Protein AF-A0A351KW57-F1 (afdb_monomer_lite)

Radius of gyration: 13.0 Å; chains: 1; bounding box: 26×22×37 Å

Sequence (75 aa):
GISQELYRLALHLLEMERSLKSPEPIGRRLDFLTQELNREANTLGSKSQDAEMTRCSVDIKVLIEQIKEQVQNVE

Structure (mmCIF, N/CA/C/O backbone):
data_AF-A0A351KW57-F1
#
_entry.id   AF-A0A351KW57-F1
#
loop_
_atom_site.group_PDB
_atom_site.id
_atom_site.type_symbol
_atom_site.label_atom_id
_atom_site.label_alt_id
_atom_site.label_comp_id
_atom_site.label_asym_id
_atom_site.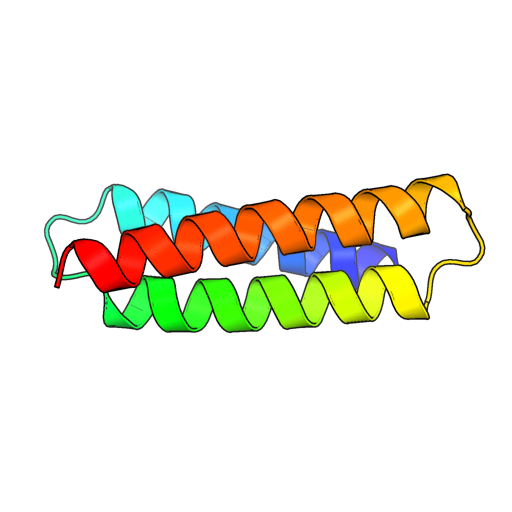label_entity_id
_atom_site.label_seq_id
_atom_site.pdbx_PDB_ins_code
_atom_site.Cartn_x
_atom_site.Cartn_y
_atom_site.Cartn_z
_atom_site.occupancy
_atom_site.B_iso_or_equiv
_atom_site.auth_seq_id
_atom_site.auth_comp_id
_atom_site.auth_asym_id
_atom_site.auth_atom_id
_atom_site.pdbx_PDB_model_num
ATOM 1 N N . GLY A 1 1 ? 14.020 -9.376 -6.515 1.00 83.31 1 GLY A N 1
ATOM 2 C CA . GLY A 1 1 ? 13.602 -9.043 -7.901 1.00 83.31 1 GLY A CA 1
ATOM 3 C C . GLY A 1 1 ? 12.194 -8.474 -7.894 1.00 83.31 1 GLY A C 1
ATOM 4 O O . GLY A 1 1 ? 11.595 -8.479 -6.828 1.00 83.31 1 GLY A O 1
ATOM 5 N N . ILE A 1 2 ? 11.662 -8.019 -9.036 1.00 87.69 2 ILE A N 1
ATOM 6 C CA . ILE A 1 2 ? 10.303 -7.433 -9.137 1.00 87.69 2 ILE A CA 1
ATOM 7 C C . ILE A 1 2 ? 9.243 -8.346 -8.491 1.00 87.69 2 ILE A C 1
ATOM 9 O O . ILE A 1 2 ? 8.420 -7.877 -7.715 1.00 87.69 2 ILE A O 1
ATOM 13 N N . SER A 1 3 ? 9.339 -9.665 -8.687 1.00 91.25 3 SER A N 1
ATOM 14 C CA . SER A 1 3 ? 8.432 -10.651 -8.076 1.00 91.25 3 SER A CA 1
ATOM 15 C C . SER A 1 3 ? 8.405 -10.612 -6.543 1.00 91.25 3 SER A C 1
ATOM 17 O O . SER A 1 3 ? 7.372 -10.867 -5.938 1.00 91.25 3 SER A O 1
ATOM 19 N N . GLN A 1 4 ? 9.528 -10.278 -5.902 1.00 92.88 4 GLN A N 1
ATOM 20 C CA . GLN A 1 4 ? 9.602 -10.155 -4.446 1.00 92.8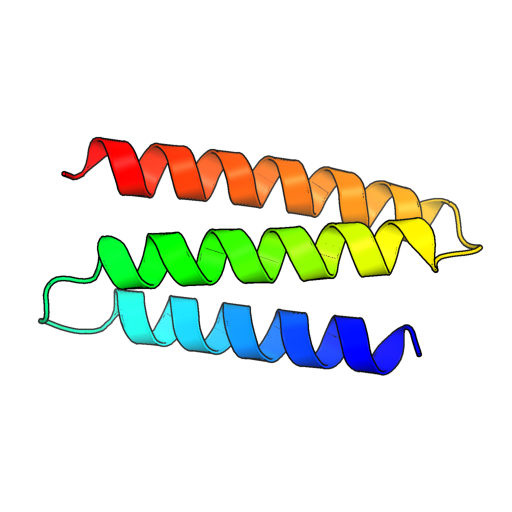8 4 GLN A CA 1
ATOM 21 C C . GLN A 1 4 ? 8.883 -8.892 -3.956 1.00 92.88 4 GLN A C 1
ATOM 23 O O . GLN A 1 4 ? 8.272 -8.922 -2.895 1.00 92.88 4 GLN A O 1
ATOM 28 N N . GLU A 1 5 ? 8.947 -7.802 -4.727 1.00 91.94 5 GLU A N 1
ATOM 29 C CA . GLU A 1 5 ? 8.223 -6.561 -4.424 1.00 91.94 5 GLU A CA 1
ATOM 30 C C . GLU A 1 5 ? 6.712 -6.781 -4.550 1.00 91.94 5 GLU A C 1
ATOM 32 O O . GLU A 1 5 ? 5.968 -6.443 -3.637 1.00 91.94 5 GLU A O 1
ATOM 37 N N . LEU A 1 6 ? 6.272 -7.445 -5.628 1.00 93.19 6 LEU A N 1
ATOM 38 C CA . LEU A 1 6 ? 4.868 -7.822 -5.825 1.00 93.19 6 LEU A CA 1
ATOM 39 C C . LEU A 1 6 ? 4.354 -8.740 -4.711 1.00 93.19 6 LEU A C 1
ATOM 41 O O . LEU A 1 6 ? 3.244 -8.557 -4.221 1.00 93.19 6 LEU A O 1
ATOM 45 N N . TYR A 1 7 ? 5.169 -9.711 -4.290 1.00 96.44 7 TYR A N 1
ATOM 46 C CA . TYR A 1 7 ? 4.810 -10.607 -3.195 1.00 96.44 7 TYR A CA 1
ATOM 47 C C . TYR A 1 7 ? 4.624 -9.857 -1.874 1.00 96.44 7 TYR A C 1
ATOM 49 O O . TYR A 1 7 ? 3.635 -10.091 -1.181 1.00 96.44 7 TYR A O 1
ATOM 57 N N . ARG A 1 8 ? 5.537 -8.943 -1.518 1.00 97.06 8 ARG A N 1
ATOM 58 C CA . ARG A 1 8 ? 5.375 -8.175 -0.279 1.00 97.06 8 ARG A CA 1
ATOM 59 C C . ARG A 1 8 ? 4.187 -7.213 -0.336 1.00 97.06 8 ARG A C 1
ATOM 61 O O . ARG A 1 8 ? 3.417 -7.180 0.618 1.00 97.06 8 ARG A O 1
ATOM 68 N N . LEU A 1 9 ? 3.965 -6.563 -1.480 1.00 96.19 9 LEU A N 1
ATOM 69 C CA . LEU A 1 9 ? 2.795 -5.711 -1.701 1.00 96.19 9 LEU A CA 1
ATOM 70 C C . LEU A 1 9 ? 1.491 -6.485 -1.482 1.00 96.19 9 LEU A C 1
ATOM 72 O O . LEU A 1 9 ? 0.611 -6.028 -0.756 1.00 96.19 9 LEU A O 1
ATOM 76 N N . ALA A 1 10 ? 1.396 -7.706 -2.015 1.00 97.12 10 ALA A N 1
ATOM 77 C CA . ALA A 1 10 ? 0.251 -8.581 -1.771 1.00 97.12 10 ALA A CA 1
ATOM 78 C C . ALA A 1 10 ? 0.094 -8.964 -0.286 1.00 97.12 10 ALA A C 1
ATOM 80 O O . ALA A 1 10 ? -1.027 -8.993 0.223 1.00 97.12 10 ALA A O 1
ATOM 81 N N . LEU A 1 11 ? 1.194 -9.233 0.428 1.00 98.25 11 LEU A N 1
ATOM 82 C CA . LEU A 1 11 ? 1.148 -9.532 1.863 1.00 98.25 11 LEU A CA 1
ATOM 83 C C . LEU A 1 11 ? 0.666 -8.338 2.697 1.00 98.25 11 LEU A C 1
ATOM 85 O O . LEU A 1 11 ? -0.148 -8.524 3.601 1.00 98.25 11 LEU A O 1
ATOM 89 N N . HIS A 1 12 ? 1.131 -7.125 2.403 1.00 98.12 12 HIS A N 1
ATOM 90 C CA . HIS A 1 12 ? 0.698 -5.929 3.126 1.00 98.12 12 HIS A CA 1
ATOM 91 C C . HIS A 1 12 ? -0.755 -5.561 2.834 1.00 98.12 12 HIS A C 1
ATOM 93 O O . HIS A 1 12 ? -1.474 -5.189 3.761 1.00 98.12 12 HIS A O 1
ATOM 99 N N . LEU A 1 13 ? -1.222 -5.739 1.594 1.00 97.44 13 LEU A N 1
ATOM 100 C CA . LEU A 1 13 ? -2.643 -5.595 1.263 1.00 97.44 13 LEU A CA 1
ATOM 101 C C . LEU A 1 13 ? -3.504 -6.591 2.048 1.00 97.44 13 LEU A C 1
ATOM 103 O O . LEU A 1 13 ? -4.494 -6.199 2.662 1.00 97.44 13 LEU A O 1
ATOM 107 N N . LEU A 1 14 ? -3.092 -7.860 2.106 1.00 98.06 14 LEU A N 1
ATOM 108 C CA . LEU A 1 14 ? -3.796 -8.876 2.887 1.00 98.06 14 LEU A CA 1
ATOM 109 C C . LEU A 1 14 ? -3.857 -8.513 4.380 1.00 98.06 14 LEU A C 1
ATOM 111 O O . LEU A 1 14 ? -4.886 -8.706 5.030 1.00 98.06 14 LEU A O 1
ATOM 115 N N . GLU A 1 15 ? -2.770 -7.987 4.941 1.00 97.69 15 GLU A N 1
ATOM 116 C CA . GLU A 1 15 ? -2.742 -7.586 6.349 1.00 97.69 15 GLU A CA 1
ATOM 117 C C . GLU A 1 15 ? -3.578 -6.327 6.623 1.00 97.69 15 GLU A C 1
ATOM 119 O O . GLU A 1 15 ? -4.203 -6.216 7.684 1.00 97.69 15 GLU A O 1
ATOM 124 N N . MET A 1 16 ? -3.661 -5.410 5.656 1.00 96.88 16 MET A N 1
ATOM 125 C CA . MET A 1 16 ? -4.569 -4.264 5.703 1.00 96.88 16 MET A CA 1
ATOM 126 C C . MET A 1 16 ? -6.028 -4.726 5.706 1.00 96.88 16 MET A C 1
ATOM 128 O O . MET A 1 16 ? -6.781 -4.339 6.600 1.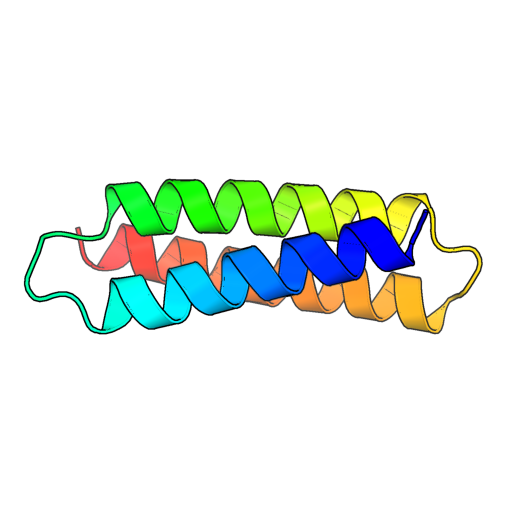00 96.88 16 MET A O 1
ATOM 132 N N . GLU A 1 17 ? -6.413 -5.627 4.798 1.00 96.69 17 GLU A N 1
ATOM 133 C CA . GLU A 1 17 ? -7.765 -6.203 4.759 1.00 96.69 17 GLU A CA 1
ATOM 134 C C . GLU A 1 17 ? -8.146 -6.915 6.061 1.00 96.69 17 GLU A C 1
ATOM 136 O O . GLU A 1 17 ? -9.289 -6.828 6.514 1.00 96.69 17 GLU A O 1
ATOM 141 N N . ARG A 1 18 ? -7.200 -7.632 6.677 1.00 96.62 18 ARG A N 1
ATOM 142 C CA . ARG A 1 18 ? -7.410 -8.276 7.982 1.00 96.62 18 ARG A CA 1
ATOM 143 C C . ARG A 1 18 ? -7.591 -7.253 9.092 1.00 96.62 18 ARG A C 1
ATOM 145 O O . ARG A 1 18 ? -8.492 -7.410 9.911 1.00 96.62 18 ARG A O 1
ATOM 152 N N . SER A 1 19 ? -6.765 -6.209 9.102 1.00 94.81 19 SER A N 1
ATOM 153 C CA . SER A 1 19 ? -6.838 -5.141 10.102 1.00 94.81 19 SER A CA 1
ATOM 154 C C . SER A 1 19 ? -8.186 -4.422 10.041 1.00 94.81 19 SER A C 1
ATOM 156 O O . SER A 1 19 ? -8.806 -4.224 11.078 1.00 94.81 19 SER A O 1
ATOM 158 N N . LEU A 1 20 ? -8.704 -4.148 8.841 1.00 93.94 20 LEU A N 1
ATOM 159 C CA . LEU A 1 20 ? -10.025 -3.533 8.645 1.00 93.94 20 LEU A CA 1
ATOM 160 C C . LEU A 1 20 ? -11.201 -4.370 9.185 1.00 93.94 20 LEU A C 1
ATOM 162 O O . LEU A 1 20 ? -12.285 -3.834 9.390 1.00 93.94 20 LEU A O 1
ATOM 166 N N . LYS A 1 21 ? -11.009 -5.674 9.414 1.00 95.31 21 LYS A N 1
ATOM 167 C CA . LYS A 1 21 ? -12.019 -6.573 10.001 1.00 95.31 21 LYS A CA 1
ATOM 168 C C . LYS A 1 21 ? -11.841 -6.768 11.510 1.00 95.31 21 LYS A C 1
ATOM 170 O O . LYS A 1 21 ? -12.635 -7.481 12.121 1.00 95.31 21 LYS A O 1
ATOM 175 N N . SER A 1 22 ? -10.793 -6.194 12.101 1.00 92.38 22 SER A N 1
ATOM 176 C CA . SER A 1 22 ? -10.520 -6.307 13.532 1.00 92.38 22 SER A CA 1
ATOM 177 C C . SER A 1 22 ? -11.471 -5.416 14.340 1.00 92.38 22 SER A C 1
ATOM 179 O O . SER A 1 22 ? -11.729 -4.287 13.927 1.00 92.38 22 SER A O 1
ATOM 181 N N . PRO A 1 23 ? -11.966 -5.873 15.505 1.00 90.94 23 PRO A N 1
ATOM 182 C CA . PRO A 1 23 ? -12.703 -5.020 16.437 1.00 90.94 23 PRO A CA 1
ATOM 183 C C . PRO A 1 23 ? -11.790 -4.078 17.248 1.00 90.94 23 PRO A C 1
ATOM 185 O O . PRO A 1 23 ? -12.287 -3.271 18.030 1.00 90.94 23 PRO A O 1
ATOM 188 N N . GLU A 1 24 ? -10.466 -4.199 17.118 1.00 90.69 24 GLU A N 1
ATOM 189 C CA . GLU A 1 24 ? -9.490 -3.378 17.842 1.00 90.69 24 GLU A CA 1
ATOM 190 C C . GLU A 1 24 ? -9.220 -2.033 17.142 1.00 90.69 24 GLU A C 1
ATOM 192 O O . GLU A 1 24 ? -9.403 -1.919 15.929 1.00 90.69 24 GLU A O 1
ATOM 197 N N . PRO A 1 25 ? -8.719 -1.009 17.861 1.00 90.31 25 PRO A N 1
ATOM 198 C CA . PRO A 1 25 ? -8.242 0.221 17.237 1.00 90.31 25 PRO A CA 1
ATOM 199 C C . PRO A 1 25 ? -7.121 -0.055 16.226 1.00 90.31 25 PRO A C 1
ATOM 201 O O . PRO A 1 25 ? -6.074 -0.603 16.573 1.00 90.31 25 PRO A O 1
ATOM 204 N N . ILE A 1 26 ? -7.323 0.358 14.973 1.00 93.88 26 ILE A N 1
ATOM 205 C CA . ILE A 1 26 ? -6.430 0.005 13.858 1.00 93.88 26 ILE A CA 1
ATOM 206 C C . ILE A 1 26 ? -5.643 1.174 13.257 1.00 93.88 26 ILE A C 1
ATOM 208 O O . ILE A 1 26 ? -4.762 0.913 12.443 1.00 93.88 26 ILE A O 1
ATOM 212 N N . GLY A 1 27 ? -5.889 2.428 13.662 1.00 92.62 27 GLY A N 1
ATOM 213 C CA . GLY A 1 27 ? -5.286 3.631 13.055 1.00 92.62 27 GLY A CA 1
ATOM 214 C C . GLY A 1 27 ? -3.766 3.532 12.894 1.00 92.62 27 GLY A C 1
ATOM 215 O O . GLY A 1 27 ? -3.259 3.462 11.777 1.00 92.62 27 GLY A O 1
ATOM 216 N N . ARG A 1 28 ? -3.041 3.324 14.003 1.00 93.44 28 ARG A N 1
ATOM 217 C CA . ARG A 1 28 ? -1.574 3.146 14.000 1.00 93.44 28 ARG A CA 1
ATOM 218 C C . ARG A 1 28 ? -1.087 1.998 13.107 1.00 93.44 28 ARG A C 1
ATOM 220 O O . ARG A 1 28 ? 0.013 2.054 12.559 1.00 93.44 28 ARG A O 1
ATOM 227 N N . ARG A 1 29 ? -1.876 0.927 12.994 1.00 94.88 29 ARG A N 1
ATOM 228 C CA . ARG A 1 29 ? -1.535 -0.242 12.176 1.00 94.88 29 ARG A CA 1
ATOM 229 C C . ARG A 1 29 ? -1.720 0.052 10.692 1.00 94.88 29 ARG A C 1
ATOM 231 O O . ARG A 1 29 ? -0.856 -0.316 9.901 1.00 94.88 29 ARG A O 1
ATOM 238 N N . LEU A 1 30 ? -2.802 0.736 10.325 1.00 95.94 30 LEU A N 1
ATOM 239 C CA . LEU A 1 30 ? -3.027 1.203 8.959 1.00 95.94 30 LEU A CA 1
ATOM 240 C C . LEU A 1 30 ? -1.975 2.243 8.547 1.00 95.94 30 LEU A C 1
ATOM 242 O O . LEU A 1 30 ? -1.462 2.176 7.432 1.00 95.94 30 LEU A O 1
ATOM 246 N N . ASP A 1 31 ? -1.566 3.119 9.462 1.00 95.19 31 ASP A N 1
ATOM 247 C CA . ASP A 1 31 ? -0.474 4.077 9.255 1.00 95.19 31 ASP A CA 1
ATOM 248 C C . ASP A 1 31 ? 0.857 3.390 8.927 1.00 95.19 31 ASP A C 1
ATOM 250 O O . ASP A 1 31 ? 1.570 3.786 8.007 1.00 95.19 31 ASP A O 1
ATOM 254 N N . PHE A 1 32 ? 1.188 2.313 9.641 1.00 96.00 32 PHE A N 1
ATOM 255 C CA . PHE A 1 32 ? 2.364 1.505 9.324 1.00 96.00 32 PHE A CA 1
ATOM 256 C C . PHE A 1 32 ? 2.232 0.807 7.959 1.00 96.00 32 PHE A C 1
ATOM 258 O O . PHE A 1 32 ? 3.160 0.833 7.152 1.00 96.00 32 PHE A O 1
ATOM 265 N N . LEU A 1 33 ? 1.076 0.202 7.674 1.00 97.69 33 LEU A N 1
ATOM 266 C CA . LEU A 1 33 ? 0.863 -0.542 6.429 1.00 97.69 33 LEU A CA 1
ATOM 267 C C . LEU A 1 33 ? 0.887 0.365 5.193 1.00 97.69 33 LEU A C 1
ATOM 269 O O . LEU A 1 33 ? 1.449 -0.023 4.172 1.00 97.69 33 LEU A O 1
ATOM 273 N N . THR A 1 34 ? 0.342 1.581 5.275 1.00 97.12 34 THR A N 1
ATOM 274 C CA . THR A 1 34 ? 0.432 2.558 4.175 1.00 97.12 34 THR A CA 1
ATOM 275 C C . THR A 1 34 ?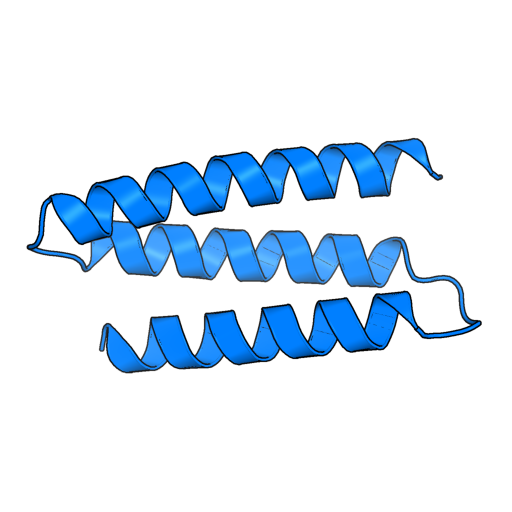 1.881 2.964 3.891 1.00 97.12 34 THR A C 1
ATOM 277 O O . THR A 1 34 ? 2.259 3.090 2.725 1.00 97.12 34 THR A O 1
ATOM 280 N N . GLN A 1 35 ? 2.726 3.094 4.920 1.00 97.19 35 GLN A N 1
ATOM 281 C CA . GLN A 1 35 ? 4.157 3.373 4.741 1.00 97.19 35 GLN A CA 1
ATOM 282 C C . GLN A 1 35 ? 4.881 2.230 4.023 1.00 97.19 35 GLN A C 1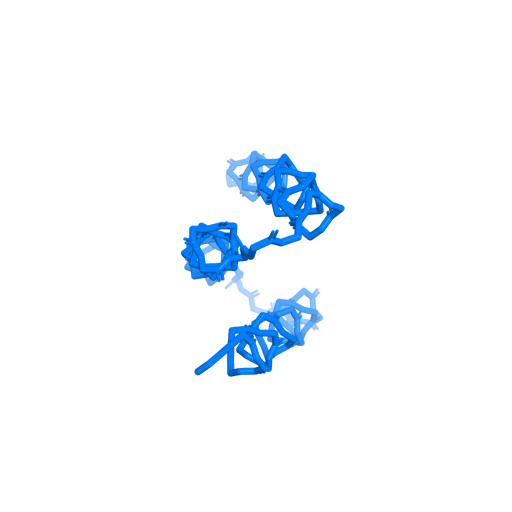
ATOM 284 O O . GLN A 1 35 ? 5.625 2.476 3.067 1.00 97.19 35 GLN A O 1
ATOM 289 N N . GLU A 1 36 ? 4.646 0.986 4.437 1.00 97.94 36 GLU A N 1
ATOM 290 C CA . GLU A 1 36 ? 5.294 -0.169 3.810 1.00 97.94 36 GLU A CA 1
ATOM 291 C C . GLU A 1 36 ? 4.805 -0.398 2.369 1.00 97.94 36 GLU A C 1
ATOM 293 O O . GLU A 1 36 ? 5.626 -0.608 1.471 1.00 97.94 36 GLU A O 1
ATOM 298 N N . LEU A 1 37 ? 3.504 -0.233 2.101 1.00 97.94 37 LEU A N 1
ATOM 299 C CA . LEU A 1 37 ? 2.956 -0.268 0.738 1.00 97.94 37 LEU A CA 1
ATOM 300 C C . LEU A 1 37 ? 3.598 0.805 -0.159 1.00 97.94 37 LEU A C 1
ATOM 302 O O . LEU A 1 37 ? 3.946 0.536 -1.313 1.00 97.94 37 LEU A O 1
ATOM 306 N N . ASN A 1 38 ? 3.808 2.022 0.360 1.00 97.44 38 ASN A N 1
ATOM 307 C CA . ASN A 1 38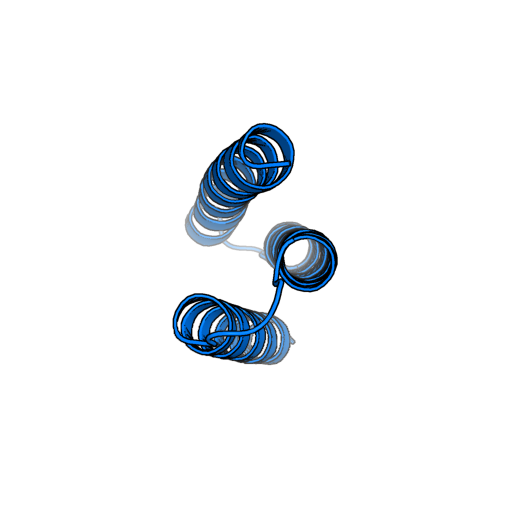 ? 4.447 3.103 -0.400 1.00 97.44 38 ASN A CA 1
ATOM 308 C C . ASN A 1 38 ? 5.912 2.756 -0.722 1.00 97.44 38 ASN A C 1
ATOM 310 O O . ASN A 1 38 ? 6.388 2.969 -1.843 1.00 97.44 38 ASN A O 1
ATOM 314 N N . ARG A 1 39 ? 6.626 2.155 0.237 1.00 96.94 39 ARG A N 1
ATOM 315 C CA . ARG A 1 39 ? 8.004 1.676 0.055 1.00 96.94 39 ARG A CA 1
ATOM 316 C C . ARG A 1 39 ? 8.109 0.644 -1.066 1.00 96.94 39 ARG A C 1
ATOM 318 O O . ARG A 1 39 ? 9.031 0.707 -1.888 1.00 96.94 39 ARG A O 1
ATOM 325 N N . GLU A 1 40 ? 7.161 -0.280 -1.124 1.00 96.00 40 GLU A N 1
ATOM 326 C CA . GLU A 1 40 ? 7.102 -1.321 -2.152 1.00 96.00 40 GLU A CA 1
ATOM 327 C C . GLU A 1 40 ? 6.766 -0.752 -3.518 1.00 96.00 40 GLU A C 1
ATOM 329 O O . GLU A 1 40 ? 7.457 -1.073 -4.484 1.00 96.00 40 GLU A O 1
ATOM 334 N N . ALA A 1 41 ? 5.796 0.159 -3.599 1.00 95.50 41 ALA A N 1
ATOM 335 C CA . ALA A 1 41 ? 5.451 0.838 -4.843 1.00 95.50 41 ALA A CA 1
ATOM 336 C C . ALA A 1 41 ? 6.640 1.637 -5.411 1.00 95.50 41 ALA A C 1
ATOM 338 O O . ALA A 1 41 ? 6.943 1.535 -6.601 1.00 95.50 41 ALA A O 1
ATOM 339 N N . ASN A 1 42 ? 7.393 2.357 -4.569 1.00 94.56 42 ASN A N 1
ATOM 340 C CA . ASN A 1 42 ? 8.621 3.043 -4.999 1.00 94.56 42 ASN A CA 1
ATOM 341 C C . ASN A 1 42 ? 9.689 2.062 -5.506 1.00 94.56 42 ASN A C 1
ATOM 343 O O . ASN A 1 42 ? 10.381 2.327 -6.495 1.00 94.56 42 ASN A O 1
ATOM 347 N N . THR A 1 43 ? 9.831 0.916 -4.841 1.00 93.44 43 THR A N 1
ATOM 348 C CA . THR A 1 43 ? 10.807 -0.106 -5.234 1.00 93.44 43 THR A CA 1
ATOM 349 C C . THR A 1 43 ? 10.401 -0.794 -6.541 1.00 93.44 43 THR A C 1
ATOM 351 O O . THR A 1 43 ? 11.258 -1.062 -7.382 1.00 93.44 43 THR A O 1
ATOM 354 N N . LEU A 1 44 ? 9.101 -1.027 -6.746 1.00 91.94 44 LEU A N 1
ATOM 355 C CA . LEU A 1 44 ? 8.529 -1.549 -7.986 1.00 91.94 44 LEU A CA 1
ATOM 356 C C . LEU A 1 44 ? 8.802 -0.598 -9.159 1.00 91.94 44 LEU A C 1
ATOM 358 O O . LEU A 1 44 ? 9.334 -1.031 -10.178 1.00 91.94 44 LEU A O 1
ATOM 362 N N . GLY A 1 45 ? 8.506 0.696 -8.988 1.00 91.88 45 GLY A N 1
ATOM 363 C CA . GLY A 1 45 ? 8.718 1.714 -10.019 1.00 91.88 45 GLY A CA 1
ATOM 364 C C . GLY A 1 45 ? 10.194 1.906 -10.376 1.00 91.88 45 GLY A C 1
ATOM 365 O O . GLY A 1 45 ? 10.551 1.906 -11.546 1.00 91.88 45 GLY A O 1
ATOM 366 N N . SER A 1 46 ? 11.076 1.993 -9.374 1.00 90.88 46 SER A N 1
ATOM 367 C CA . SER A 1 46 ? 12.520 2.206 -9.591 1.00 90.88 46 SER A CA 1
ATOM 368 C C . SER A 1 46 ? 13.260 1.004 -10.188 1.00 90.88 46 SER A C 1
ATOM 370 O O . SER A 1 46 ? 14.311 1.182 -10.801 1.00 90.88 46 SER A O 1
ATOM 372 N N . LYS A 1 47 ? 12.740 -0.219 -10.013 1.00 88.31 47 LYS A N 1
ATOM 373 C CA . LYS A 1 47 ? 13.316 -1.446 -10.593 1.00 88.31 47 LYS A CA 1
ATOM 374 C C . LYS A 1 47 ? 12.635 -1.879 -11.891 1.00 88.31 47 LYS A C 1
ATOM 376 O O . LYS A 1 47 ? 13.110 -2.827 -12.519 1.00 88.31 47 LYS A O 1
ATOM 381 N N . SER A 1 48 ? 11.532 -1.241 -12.275 1.00 84.81 48 SER A N 1
ATOM 382 C CA . SER A 1 48 ? 10.840 -1.555 -13.517 1.00 84.81 48 SER A CA 1
ATOM 383 C C . SER A 1 48 ? 11.600 -0.997 -14.718 1.00 84.81 48 SER A C 1
ATOM 385 O O . SER A 1 48 ? 11.981 0.168 -14.739 1.00 84.81 48 SER A O 1
ATOM 387 N N . GLN A 1 49 ? 11.793 -1.829 -15.741 1.00 85.69 49 GLN A N 1
ATOM 388 C CA . GLN A 1 49 ? 12.241 -1.390 -17.072 1.00 85.69 49 GLN A CA 1
ATOM 389 C C . GLN A 1 49 ? 11.057 -1.177 -18.028 1.00 85.69 49 GLN A C 1
ATOM 391 O O . GLN A 1 49 ? 11.235 -0.727 -19.155 1.00 85.69 49 GLN A O 1
ATOM 396 N N . ASP A 1 50 ? 9.853 -1.508 -17.566 1.00 89.88 50 ASP A N 1
ATOM 397 C CA . ASP A 1 50 ? 8.611 -1.434 -18.312 1.00 89.88 50 ASP A CA 1
ATOM 398 C C . ASP A 1 50 ? 7.822 -0.167 -17.925 1.00 89.88 50 ASP A C 1
ATOM 400 O O . ASP A 1 50 ? 7.680 0.183 -16.741 1.00 89.88 50 ASP A O 1
ATOM 404 N N . ALA A 1 51 ? 7.339 0.548 -18.943 1.00 91.81 51 ALA A N 1
ATOM 405 C CA . ALA A 1 51 ? 6.632 1.814 -18.784 1.00 91.81 51 ALA A CA 1
ATOM 406 C C . ALA A 1 51 ? 5.230 1.639 -18.177 1.00 91.81 51 ALA A C 1
ATOM 408 O O . ALA A 1 51 ? 4.786 2.500 -17.415 1.00 91.81 51 ALA A O 1
ATOM 409 N N . GLU A 1 52 ? 4.551 0.530 -18.470 1.00 92.00 52 GLU A N 1
ATOM 410 C CA . GLU A 1 52 ? 3.241 0.202 -17.907 1.00 92.00 52 GLU A CA 1
ATOM 411 C C . GLU A 1 52 ? 3.373 -0.077 -16.409 1.00 92.00 52 GLU A C 1
ATOM 413 O O . GLU A 1 52 ? 2.698 0.553 -15.599 1.00 92.00 52 GLU A O 1
ATOM 418 N N . MET A 1 53 ? 4.344 -0.900 -16.019 1.00 90.38 53 MET A N 1
ATOM 419 C CA . MET A 1 53 ? 4.664 -1.169 -14.614 1.00 90.38 53 MET A CA 1
ATOM 420 C C . MET A 1 53 ? 5.072 0.097 -13.849 1.00 90.38 53 MET A C 1
ATOM 422 O O . MET A 1 53 ? 4.695 0.282 -12.689 1.00 90.38 53 MET A O 1
ATOM 426 N N . THR A 1 54 ? 5.808 1.003 -14.500 1.00 93.06 54 THR A N 1
ATOM 427 C CA . THR A 1 54 ? 6.143 2.312 -13.920 1.00 93.06 54 THR A CA 1
ATOM 428 C C . THR A 1 54 ? 4.878 3.128 -13.667 1.00 93.06 54 THR A C 1
ATOM 430 O O . THR A 1 54 ? 4.712 3.678 -12.578 1.00 93.06 54 THR A O 1
ATOM 433 N N . ARG A 1 55 ? 3.950 3.161 -14.628 1.00 95.25 55 ARG A N 1
ATOM 434 C CA . ARG A 1 55 ? 2.669 3.856 -14.475 1.00 95.25 55 ARG A CA 1
ATOM 435 C C . ARG A 1 55 ? 1.811 3.239 -13.371 1.00 95.25 55 ARG A C 1
ATOM 437 O O . ARG A 1 55 ? 1.358 3.973 -12.499 1.00 95.25 55 ARG A O 1
ATOM 444 N N . CYS A 1 56 ? 1.702 1.911 -13.321 1.00 94.31 56 CYS A N 1
ATOM 445 C CA . CYS A 1 56 ? 1.015 1.212 -12.234 1.00 94.31 56 CYS A CA 1
ATOM 446 C C . CYS A 1 56 ? 1.594 1.577 -10.862 1.00 94.31 56 CYS A C 1
ATOM 448 O O . CYS A 1 56 ? 0.840 1.782 -9.916 1.00 94.31 56 CYS A O 1
ATOM 450 N N . SER A 1 57 ? 2.921 1.708 -10.740 1.00 95.19 57 SER A N 1
ATOM 451 C CA . SER A 1 57 ? 3.545 2.116 -9.473 1.00 95.19 57 SER A CA 1
ATOM 452 C C . SER A 1 57 ? 3.126 3.523 -9.026 1.00 95.19 57 SER A C 1
ATOM 454 O O . SER A 1 57 ? 2.961 3.762 -7.831 1.00 95.19 57 SER A O 1
ATOM 456 N N . VAL A 1 58 ? 2.905 4.445 -9.970 1.00 96.44 58 VAL A N 1
ATOM 457 C CA . VAL A 1 58 ? 2.404 5.797 -9.682 1.00 96.44 58 VAL A CA 1
ATOM 458 C C . VAL A 1 58 ? 0.945 5.741 -9.240 1.00 96.44 58 VAL A C 1
ATOM 460 O O . VAL A 1 58 ? 0.612 6.328 -8.213 1.00 96.44 58 VAL A O 1
ATOM 463 N N . ASP A 1 59 ? 0.103 4.993 -9.951 1.00 97.50 59 ASP A N 1
ATOM 464 C CA . ASP A 1 59 ? -1.321 4.862 -9.620 1.00 97.50 59 ASP A CA 1
ATOM 465 C C . ASP A 1 59 ? -1.518 4.234 -8.228 1.00 97.50 59 ASP A C 1
ATOM 467 O O . ASP A 1 59 ? -2.303 4.729 -7.419 1.00 97.50 59 ASP A O 1
ATOM 471 N N . ILE A 1 60 ? -0.728 3.206 -7.895 1.00 96.44 60 ILE A N 1
ATOM 472 C CA . ILE A 1 60 ? -0.707 2.597 -6.556 1.00 96.44 60 ILE A CA 1
ATOM 473 C C . ILE A 1 60 ? -0.358 3.639 -5.486 1.00 96.44 60 ILE A C 1
ATOM 475 O O . ILE A 1 60 ? -1.009 3.690 -4.445 1.00 96.44 60 ILE A O 1
ATOM 479 N N . LYS A 1 61 ? 0.643 4.495 -5.728 1.00 97.38 61 LYS A N 1
ATOM 480 C CA . LYS A 1 61 ? 1.034 5.540 -4.766 1.00 97.38 61 LYS A CA 1
ATOM 481 C C . LYS A 1 61 ? -0.083 6.549 -4.525 1.00 97.38 61 LYS A C 1
ATOM 483 O O . LYS A 1 61 ? -0.276 6.949 -3.383 1.00 97.38 61 LYS A O 1
ATOM 488 N N . VAL A 1 62 ? -0.827 6.928 -5.565 1.00 98.12 62 VAL A N 1
ATOM 489 C CA . VAL A 1 62 ? -1.990 7.818 -5.420 1.00 98.12 62 VAL A CA 1
ATOM 490 C C . VAL A 1 62 ? -3.050 7.174 -4.525 1.00 98.12 62 VAL A C 1
ATOM 492 O O . VAL A 1 62 ? -3.532 7.819 -3.596 1.00 98.12 62 VAL A O 1
ATOM 495 N N . LEU A 1 63 ? -3.366 5.895 -4.747 1.00 97.69 63 LEU A N 1
ATOM 496 C CA . LEU A 1 63 ? -4.327 5.163 -3.915 1.00 97.69 63 LEU A CA 1
ATOM 497 C C . LEU A 1 63 ? -3.857 5.039 -2.458 1.00 97.69 63 LEU A C 1
ATOM 499 O O . LEU A 1 63 ? -4.659 5.191 -1.541 1.00 97.69 63 LEU A O 1
ATOM 503 N N . ILE A 1 64 ? -2.563 4.801 -2.225 1.00 97.50 64 ILE A N 1
ATOM 504 C CA . ILE A 1 64 ? -2.001 4.719 -0.869 1.00 97.50 64 ILE A CA 1
ATOM 505 C C . ILE A 1 64 ? -2.120 6.056 -0.134 1.00 97.50 64 ILE A C 1
ATOM 507 O O . ILE A 1 64 ? -2.493 6.056 1.037 1.00 97.50 64 ILE A O 1
ATOM 511 N N . GLU A 1 65 ? -1.840 7.185 -0.794 1.00 96.75 65 GLU A N 1
ATOM 512 C CA . GLU A 1 65 ? -2.013 8.501 -0.165 1.00 96.75 65 GLU A CA 1
ATOM 513 C C . GLU A 1 65 ? -3.485 8.778 0.161 1.00 96.75 65 GLU A C 1
ATOM 515 O O . GLU A 1 65 ? -3.780 9.219 1.267 1.00 96.75 65 GLU A O 1
ATOM 520 N N . GLN A 1 66 ? -4.421 8.417 -0.723 1.00 96.62 66 GLN A N 1
ATOM 521 C CA . GLN A 1 66 ? -5.854 8.521 -0.420 1.00 96.62 66 GLN A CA 1
ATOM 522 C C . GLN A 1 66 ? -6.247 7.679 0.801 1.00 96.62 66 GLN A C 1
ATOM 524 O O . GLN A 1 66 ? -6.984 8.151 1.664 1.00 96.62 66 GLN A O 1
ATOM 529 N N . ILE A 1 67 ? -5.743 6.443 0.908 1.00 94.44 67 ILE A N 1
ATOM 530 C CA . ILE A 1 67 ? -5.984 5.588 2.081 1.00 94.44 67 ILE A CA 1
ATOM 531 C C . ILE A 1 67 ? -5.410 6.243 3.338 1.00 94.44 67 ILE A C 1
ATOM 533 O O . ILE A 1 67 ? -6.082 6.282 4.364 1.00 94.44 67 ILE A O 1
ATOM 537 N N . LYS A 1 68 ? -4.190 6.772 3.267 1.00 94.56 68 LYS A N 1
ATOM 538 C CA . LYS A 1 68 ? -3.531 7.436 4.393 1.00 94.56 68 LYS A CA 1
ATOM 539 C C . LYS A 1 68 ? -4.305 8.669 4.867 1.00 94.56 68 LYS A C 1
ATOM 541 O O . LYS A 1 68 ? -4.489 8.832 6.068 1.00 94.56 68 LYS A O 1
ATOM 546 N N . GLU A 1 69 ? -4.815 9.486 3.947 1.00 94.75 69 GLU A N 1
ATOM 547 C CA . GLU A 1 69 ? -5.708 10.600 4.285 1.00 94.75 69 GLU A CA 1
ATOM 548 C C . GLU A 1 69 ? -6.965 10.106 5.006 1.00 94.75 69 GLU A C 1
ATOM 550 O O . GLU A 1 69 ? -7.361 10.690 6.011 1.00 94.75 69 GLU A O 1
ATOM 555 N N . GLN A 1 70 ? -7.579 9.007 4.546 1.00 90.81 70 GLN A N 1
ATOM 556 C CA . GLN A 1 70 ? -8.719 8.421 5.256 1.00 90.81 70 GLN A CA 1
ATOM 557 C C . GLN A 1 70 ? -8.330 7.993 6.669 1.00 90.81 70 GLN A C 1
ATOM 559 O O . GLN A 1 70 ? -9.025 8.378 7.599 1.00 90.81 70 GLN A O 1
ATOM 564 N N . VAL A 1 71 ? -7.220 7.266 6.839 1.00 89.50 71 VAL A N 1
ATOM 565 C CA . VAL A 1 71 ? -6.733 6.797 8.150 1.00 89.50 71 VAL A CA 1
ATOM 566 C C . VAL A 1 71 ? -6.577 7.956 9.134 1.00 89.50 71 VAL A C 1
ATOM 568 O O . VAL A 1 71 ? -7.050 7.846 10.259 1.00 89.50 71 VAL A O 1
ATOM 571 N N . GLN A 1 72 ? -5.995 9.071 8.692 1.00 87.06 72 GLN A N 1
ATOM 572 C CA . GLN A 1 72 ? -5.775 10.259 9.523 1.00 87.06 72 GLN A CA 1
ATOM 573 C C . GLN A 1 72 ? -7.061 11.040 9.832 1.00 87.06 72 GLN A C 1
ATOM 575 O O . GLN A 1 72 ? -7.129 11.727 10.845 1.00 87.06 72 GLN A O 1
ATOM 580 N N . ASN A 1 73 ? -8.083 10.946 8.977 1.00 84.12 73 ASN A N 1
ATOM 581 C CA . ASN A 1 73 ? -9.357 11.649 9.157 1.00 84.12 73 ASN A CA 1
ATOM 582 C C . ASN A 1 73 ? -10.339 10.924 10.095 1.00 84.12 73 ASN A C 1
ATOM 584 O O . ASN A 1 73 ? -11.335 11.529 10.491 1.00 84.12 73 ASN A O 1
ATOM 588 N N . VAL A 1 74 ? -10.116 9.639 10.405 1.00 70.25 74 VAL A N 1
ATOM 589 C CA . VAL A 1 74 ? -10.962 8.873 11.348 1.00 70.25 74 VAL A CA 1
ATOM 590 C C . VAL A 1 74 ? -10.451 8.946 12.795 1.00 70.25 74 VAL A C 1
ATOM 592 O O . VAL A 1 74 ? -11.086 8.372 13.682 1.00 70.25 74 VAL A O 1
ATOM 595 N N . GLU A 1 75 ? -9.309 9.602 13.026 1.00 56.03 75 GLU A N 1
ATOM 596 C CA . GLU A 1 75 ? -8.733 9.838 14.360 1.00 56.03 75 GLU A CA 1
ATOM 597 C C . GLU A 1 75 ? -9.388 11.009 15.108 1.00 56.03 75 GLU A C 1
ATOM 599 O O . GLU A 1 75 ? -9.778 12.013 14.467 1.00 56.03 75 GLU A O 1
#

pLDDT: mean 93.2, std 6.23, range [56.03, 98.25]

Secondary structure (DSSP, 8-state):
-HHHHHHHHHHHHHHHHHHTT-SS--HHHHHHHHHHHHHHHHHHHHH---HHHHHHHHHHHHHHHHHHHHHHHT-

Foldseek 3Di:
DLVVLVVVLVVLVVVVVVLVVDPDDCLVVLLVSLVSNLVSLVVQLVPDPDPVSVVVSVVSNVVSVVSNVVSVVVD